Protein AF-A0AAN7DWI4-F1 (afdb_monomer_lite)

Sequence (115 aa):
MINKKLCTCSGKEALDYFKDDPTLFDVYPTRYQEQMSHWPEQVVNIITKWLTGHNPSLVVADFGCGDARLAKNVKNKVFSLDLVTNDPSVIVCDMSKMPPFTRRDKLSQGSTQSP

Foldseek 3Di:
DLVVDVVPDDPVVNLVVCVVPVVCLVVVVVVVVVVQVPDPDHPLVVVLVVQQVDDLADEEEAEQCEQVVNVVRGSHNYAAEYCDYPHPSHDNDDPVPDDPPDPDDDPPDDDDDDD

Radius of gyration: 15.46 Å; chains: 1; bounding box: 38×35×35 Å

InterPro domains:
  IPR007823 Ribosomal RNA processing protein 8 [PF05148] (1-99)
  IPR007823 Ribosomal RNA processing protein 8 [PTHR12787] (1-99)
  IPR029063 S-adenosyl-L-methionine-dependent methyltransferase superfamily [G3DSA:3.40.50.150] (43-105)
  IPR029063 S-adenosyl-L-methionine-dependent methyltransferase superfamily [SSF53335] (24-101)
  IPR042036 Ribosomal RNA-processing protein 8, N-terminal domain [G3DSA:1.10.10.2150] (1-40)

pLDDT: mean 81.58, std 17.2, range [27.72, 97.5]

Structure (mmCIF, N/CA/C/O backbone):
data_AF-A0AAN7DWI4-F1
#
_entry.id   AF-A0AAN7DWI4-F1
#
loop_
_atom_site.group_PDB
_atom_site.id
_atom_site.type_symbol
_atom_site.label_atom_id
_atom_site.label_alt_id
_atom_site.label_comp_id
_atom_site.label_asym_id
_atom_site.label_entity_id
_atom_site.label_seq_id
_atom_site.pdbx_PDB_ins_code
_atom_site.Cartn_x
_atom_site.Cartn_y
_atom_site.Cartn_z
_atom_site.occupancy
_atom_site.B_iso_or_equiv
_atom_site.auth_seq_id
_atom_site.auth_comp_id
_atom_site.auth_asym_id
_atom_site.auth_atom_id
_atom_site.pdbx_PDB_model_num
ATOM 1 N N . MET A 1 1 ? 15.571 4.815 -15.197 1.00 65.06 1 MET A N 1
ATOM 2 C CA . MET A 1 1 ? 14.576 4.907 -16.294 1.00 65.06 1 MET A CA 1
ATOM 3 C C . MET A 1 1 ? 13.210 4.314 -15.939 1.00 65.06 1 MET A C 1
ATOM 5 O O . MET A 1 1 ? 12.241 4.796 -16.507 1.00 65.06 1 MET A O 1
ATOM 9 N N . ILE A 1 2 ? 13.102 3.366 -14.992 1.00 77.88 2 ILE A N 1
ATOM 10 C CA . ILE A 1 2 ? 11.825 2.720 -14.625 1.00 77.88 2 ILE A CA 1
ATOM 11 C C . ILE A 1 2 ? 10.730 3.694 -14.143 1.00 77.88 2 ILE A C 1
ATOM 13 O O . ILE A 1 2 ? 9.672 3.720 -14.760 1.00 77.88 2 ILE A O 1
ATOM 17 N N . ASN A 1 3 ? 10.997 4.590 -13.177 1.00 76.06 3 ASN A N 1
ATOM 18 C CA . ASN A 1 3 ? 9.981 5.555 -12.710 1.00 76.06 3 ASN A CA 1
ATOM 19 C C . ASN A 1 3 ? 9.435 6.433 -13.836 1.00 76.06 3 ASN A C 1
ATOM 21 O O . ASN A 1 3 ? 8.234 6.629 -13.93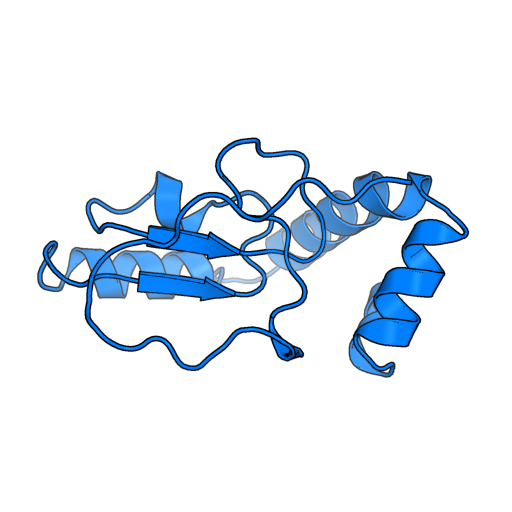6 1.00 76.06 3 ASN A O 1
ATOM 25 N N . LYS A 1 4 ? 10.309 6.944 -14.717 1.00 80.06 4 LYS A N 1
ATOM 26 C CA . LYS A 1 4 ? 9.877 7.794 -15.834 1.00 80.06 4 LYS A CA 1
ATOM 27 C C . LYS A 1 4 ? 8.903 7.050 -16.750 1.00 80.06 4 LYS A C 1
ATOM 29 O O . LYS A 1 4 ? 7.913 7.640 -17.167 1.00 80.06 4 LYS A O 1
ATOM 34 N N . LYS A 1 5 ? 9.175 5.775 -17.047 1.00 81.25 5 LYS A N 1
ATOM 35 C CA . LYS A 1 5 ? 8.284 4.938 -17.859 1.00 81.25 5 LYS A CA 1
ATOM 36 C C . LYS A 1 5 ? 6.942 4.732 -17.149 1.00 81.25 5 LYS A C 1
ATOM 38 O O . LYS A 1 5 ? 5.913 5.035 -17.734 1.00 81.25 5 LYS A O 1
ATOM 43 N N . LEU A 1 6 ? 6.965 4.347 -15.872 1.00 81.81 6 LEU A N 1
ATOM 44 C CA . LEU A 1 6 ? 5.754 4.096 -15.079 1.00 81.81 6 LEU A CA 1
ATOM 45 C C . LEU A 1 6 ? 4.878 5.343 -14.875 1.00 81.81 6 LEU A C 1
ATOM 47 O O . LEU A 1 6 ? 3.663 5.225 -14.807 1.00 81.81 6 LEU A O 1
ATOM 51 N N . CYS A 1 7 ? 5.464 6.543 -14.834 1.00 79.19 7 CYS A N 1
ATOM 52 C CA . CYS A 1 7 ? 4.703 7.795 -14.751 1.00 79.19 7 CYS A CA 1
ATOM 53 C C . CYS A 1 7 ? 4.115 8.263 -16.093 1.00 79.19 7 CYS A C 1
ATOM 55 O O . CYS A 1 7 ? 3.375 9.243 -16.110 1.00 79.19 7 CYS A O 1
ATOM 57 N N . THR A 1 8 ? 4.483 7.640 -17.217 1.00 83.62 8 THR A N 1
ATOM 58 C CA . THR A 1 8 ? 4.095 8.098 -18.566 1.00 83.62 8 THR A CA 1
ATOM 59 C C . THR A 1 8 ? 3.327 7.058 -19.376 1.00 83.62 8 THR A C 1
ATOM 61 O O . THR A 1 8 ? 2.868 7.379 -20.469 1.00 83.62 8 THR A O 1
ATOM 64 N N . CYS A 1 9 ? 3.155 5.842 -18.854 1.00 82.06 9 CYS A N 1
ATOM 65 C CA . CYS A 1 9 ? 2.379 4.785 -19.490 1.00 82.06 9 CYS A CA 1
ATOM 66 C C . CYS A 1 9 ? 1.070 4.501 -18.740 1.00 82.06 9 CYS A C 1
ATOM 68 O O . CYS A 1 9 ? 0.876 4.901 -17.592 1.00 82.06 9 CYS A O 1
ATOM 70 N N . SER A 1 10 ? 0.161 3.788 -19.396 1.00 84.44 10 SER A N 1
ATOM 71 C CA . SER A 1 10 ? -1.056 3.260 -18.783 1.00 84.44 10 SER A CA 1
ATOM 72 C C . SER A 1 10 ? -0.754 2.129 -17.791 1.00 84.44 10 SER A C 1
ATOM 74 O O . SER A 1 10 ? 0.293 1.480 -17.852 1.00 84.44 10 SER A O 1
ATOM 76 N N . GLY A 1 11 ? -1.710 1.832 -16.904 1.00 79.56 11 GLY A N 1
ATOM 77 C CA . GLY A 1 11 ? -1.599 0.700 -15.976 1.00 79.56 11 GLY A CA 1
ATOM 78 C C . GLY A 1 11 ? -1.463 -0.652 -16.688 1.00 79.56 11 GLY A C 1
ATOM 79 O O . GLY A 1 11 ? -0.742 -1.525 -16.212 1.00 79.56 11 GLY A O 1
ATOM 80 N N . LYS A 1 12 ? -2.083 -0.808 -17.868 1.00 82.69 12 LYS A N 1
ATOM 81 C CA . LYS A 1 12 ? -1.922 -2.005 -18.706 1.00 82.69 12 LYS A CA 1
ATOM 82 C C . LYS A 1 12 ? -0.487 -2.138 -19.216 1.00 82.69 12 LYS A C 1
ATOM 84 O O . LYS A 1 12 ? 0.104 -3.199 -19.074 1.00 82.69 12 LYS A O 1
ATOM 89 N N . GLU A 1 13 ? 0.078 -1.067 -19.767 1.00 85.88 13 GLU A N 1
ATOM 90 C CA . GLU A 1 13 ? 1.461 -1.073 -20.259 1.00 85.88 13 GLU A CA 1
ATOM 91 C C . GLU A 1 13 ? 2.471 -1.281 -19.127 1.00 85.88 13 GLU A C 1
ATOM 93 O O . GLU A 1 13 ? 3.482 -1.946 -19.329 1.00 85.88 13 GLU A O 1
ATOM 98 N N . ALA A 1 14 ? 2.195 -0.749 -17.932 1.00 83.50 14 ALA A N 1
ATOM 99 C CA . ALA A 1 14 ? 2.997 -1.022 -16.745 1.00 83.50 14 ALA A CA 1
ATOM 100 C C . ALA A 1 14 ? 2.942 -2.510 -16.372 1.00 83.50 14 ALA A C 1
ATOM 102 O O . ALA A 1 14 ? 3.985 -3.121 -16.157 1.00 83.50 14 ALA A O 1
ATOM 103 N N . LEU A 1 15 ? 1.744 -3.104 -16.349 1.00 82.25 15 LEU A N 1
ATOM 104 C CA . LEU A 1 15 ? 1.561 -4.525 -16.059 1.00 82.25 15 LEU A CA 1
ATOM 105 C C . LEU A 1 15 ? 2.298 -5.413 -17.066 1.00 82.25 15 LEU A C 1
ATOM 107 O O . LEU A 1 15 ? 3.012 -6.325 -16.660 1.00 82.25 15 LEU A O 1
ATOM 111 N N . ASP A 1 16 ? 2.133 -5.143 -18.360 1.00 87.56 16 ASP A N 1
ATOM 112 C CA . ASP A 1 16 ? 2.795 -5.901 -19.423 1.00 87.56 16 ASP A CA 1
ATOM 113 C C . ASP A 1 16 ? 4.324 -5.742 -19.319 1.00 87.56 16 ASP A C 1
ATOM 115 O O . ASP A 1 16 ? 5.053 -6.728 -19.371 1.00 87.56 16 ASP A O 1
ATOM 119 N N . TYR A 1 17 ? 4.814 -4.532 -19.021 1.00 85.56 17 TYR A N 1
ATOM 120 C CA . TYR A 1 17 ? 6.243 -4.281 -18.819 1.00 85.56 17 TYR A CA 1
ATOM 121 C C . TYR A 1 17 ? 6.846 -5.088 -17.665 1.00 85.56 17 TYR A C 1
ATOM 123 O O . TYR A 1 17 ? 7.973 -5.566 -17.783 1.00 85.56 17 TYR A O 1
ATOM 131 N N . PHE A 1 18 ? 6.120 -5.253 -16.559 1.00 83.62 18 PHE A N 1
ATOM 132 C CA . PHE A 1 18 ? 6.614 -6.086 -15.471 1.00 83.62 18 PHE A CA 1
ATOM 133 C C . PHE A 1 18 ? 6.469 -7.595 -15.736 1.00 83.62 18 PHE A C 1
ATOM 135 O O . PHE A 1 18 ? 7.242 -8.384 -15.202 1.00 83.62 18 PHE A O 1
ATOM 142 N N . LYS A 1 19 ? 5.497 -8.020 -16.555 1.00 83.88 19 LYS A N 1
ATOM 143 C CA . LYS A 1 19 ? 5.390 -9.424 -16.989 1.00 83.88 19 LYS A CA 1
ATOM 144 C C . LYS A 1 19 ? 6.551 -9.831 -17.892 1.00 83.88 19 LYS A C 1
ATOM 146 O O . LYS A 1 19 ? 7.029 -10.956 -17.773 1.00 83.88 19 LYS A O 1
ATOM 151 N N . ASP A 1 20 ? 6.990 -8.924 -18.762 1.00 88.56 20 ASP A N 1
ATOM 152 C CA . ASP A 1 20 ? 8.108 -9.155 -19.682 1.00 88.56 20 ASP A CA 1
ATOM 153 C C . ASP A 1 20 ? 9.446 -9.316 -18.944 1.00 88.56 20 ASP A C 1
ATOM 155 O O . ASP A 1 20 ? 10.300 -10.092 -19.372 1.00 88.56 20 ASP A O 1
ATOM 159 N N . ASP A 1 21 ? 9.629 -8.609 -17.825 1.00 85.12 21 ASP A N 1
ATOM 160 C CA . ASP A 1 21 ? 10.799 -8.747 -16.956 1.00 85.12 21 ASP A CA 1
ATOM 161 C C . ASP A 1 21 ? 10.382 -8.786 -15.475 1.00 85.12 21 ASP A C 1
ATOM 163 O O . ASP A 1 21 ? 10.346 -7.749 -14.800 1.00 85.12 21 ASP A O 1
ATOM 167 N N . PRO A 1 22 ? 10.104 -9.991 -14.938 1.00 82.81 22 PRO A N 1
ATOM 168 C CA . PRO A 1 22 ? 9.687 -10.161 -13.552 1.00 82.81 22 PRO A CA 1
ATOM 169 C C . PRO A 1 22 ? 10.718 -9.672 -12.530 1.00 82.81 22 PRO A C 1
ATOM 171 O O . PRO A 1 22 ? 10.355 -9.358 -11.400 1.00 82.81 22 PRO A O 1
ATOM 174 N N . THR A 1 23 ? 12.000 -9.556 -12.898 1.00 84.81 23 THR A N 1
ATOM 175 C CA . THR A 1 23 ? 13.026 -9.046 -11.972 1.00 84.81 23 THR A CA 1
ATOM 176 C C . THR A 1 23 ? 12.778 -7.582 -11.601 1.00 84.81 23 THR A C 1
ATOM 178 O O . THR A 1 23 ? 13.166 -7.123 -10.524 1.00 84.81 23 THR A O 1
ATOM 181 N N . LEU A 1 24 ? 12.063 -6.840 -12.455 1.00 82.69 24 LEU A N 1
ATOM 182 C CA . LEU A 1 24 ? 11.684 -5.457 -12.191 1.00 82.69 24 LEU A CA 1
ATOM 183 C C . LEU A 1 24 ? 10.716 -5.323 -11.013 1.00 82.69 24 LEU A C 1
ATOM 185 O O . LEU A 1 24 ? 10.678 -4.247 -10.412 1.00 82.69 24 LEU A O 1
ATOM 189 N N . PHE A 1 25 ? 9.988 -6.384 -10.649 1.00 76.25 25 PHE A N 1
ATOM 190 C CA . PHE A 1 25 ? 9.118 -6.386 -9.473 1.00 76.25 25 PHE A CA 1
ATOM 191 C C . PHE A 1 25 ? 9.889 -6.244 -8.163 1.00 76.25 25 PHE A C 1
ATOM 193 O O . PHE A 1 25 ? 9.412 -5.562 -7.263 1.00 76.25 25 PHE A O 1
ATOM 200 N N . ASP A 1 26 ? 11.088 -6.814 -8.069 1.00 76.38 26 ASP A N 1
ATOM 201 C CA . ASP A 1 26 ? 11.919 -6.711 -6.864 1.00 76.38 26 ASP A CA 1
ATOM 202 C C . ASP A 1 26 ? 12.797 -5.450 -6.891 1.00 76.38 26 ASP A C 1
ATOM 204 O O . ASP A 1 26 ? 13.054 -4.797 -5.871 1.00 76.38 26 ASP A O 1
ATOM 208 N N . VAL A 1 27 ? 13.240 -5.059 -8.089 1.00 81.81 27 VAL A N 1
ATOM 209 C CA . VAL A 1 27 ? 14.134 -3.911 -8.274 1.00 81.81 27 VAL A CA 1
ATOM 210 C C . VAL A 1 27 ? 13.393 -2.582 -8.111 1.00 81.81 27 VAL A C 1
ATOM 212 O O . VAL A 1 27 ? 13.956 -1.631 -7.560 1.00 81.81 27 VAL A O 1
ATOM 215 N N . TYR A 1 28 ? 12.149 -2.479 -8.587 1.00 81.94 28 TYR A N 1
ATOM 216 C CA . TYR A 1 28 ? 11.402 -1.221 -8.559 1.00 81.94 28 TYR A CA 1
ATOM 217 C C . TYR A 1 28 ? 11.107 -0.713 -7.136 1.00 81.94 28 TYR A C 1
ATOM 219 O O . TYR A 1 28 ? 11.485 0.428 -6.856 1.00 81.94 28 TYR A O 1
ATOM 227 N N . PRO A 1 29 ? 10.523 -1.509 -6.214 1.00 79.44 29 PRO A N 1
ATOM 228 C CA . PRO A 1 29 ? 10.235 -1.060 -4.854 1.00 79.44 29 PRO A CA 1
ATOM 229 C C . PRO A 1 29 ? 11.498 -0.623 -4.116 1.00 79.44 29 PRO A C 1
ATOM 231 O O . PRO A 1 29 ? 11.498 0.423 -3.473 1.00 79.44 29 PRO A O 1
ATOM 234 N N . THR A 1 30 ? 12.595 -1.370 -4.273 1.00 81.38 30 THR A N 1
ATOM 235 C CA . THR A 1 30 ? 13.891 -1.049 -3.660 1.00 81.38 30 THR A CA 1
ATOM 236 C C . THR A 1 30 ? 14.377 0.331 -4.102 1.00 81.38 30 THR A C 1
ATOM 238 O O . THR A 1 30 ? 14.621 1.207 -3.273 1.00 81.38 30 THR A O 1
ATOM 241 N N . ARG A 1 31 ? 14.413 0.580 -5.417 1.00 80.25 31 ARG A N 1
ATOM 242 C CA . ARG A 1 31 ? 14.837 1.880 -5.966 1.00 80.25 31 ARG A CA 1
ATOM 243 C C . ARG A 1 31 ? 13.886 3.013 -5.598 1.00 80.25 31 ARG A C 1
ATOM 245 O O . ARG A 1 31 ? 14.327 4.139 -5.385 1.00 80.25 31 ARG A O 1
ATOM 252 N N . TYR A 1 32 ? 12.587 2.735 -5.533 1.00 83.38 32 TYR A N 1
ATOM 253 C CA . TYR A 1 32 ? 11.597 3.714 -5.105 1.00 83.38 32 TYR A CA 1
ATOM 254 C C . TYR A 1 32 ? 11.819 4.127 -3.643 1.00 83.38 32 TYR A C 1
ATOM 256 O O . TYR A 1 32 ? 11.853 5.321 -3.345 1.00 83.38 32 TYR A O 1
ATOM 264 N N . GLN A 1 33 ? 12.049 3.166 -2.743 1.00 81.06 33 GLN A N 1
ATOM 265 C CA . GLN A 1 33 ? 12.346 3.443 -1.333 1.00 81.06 33 GLN A CA 1
ATOM 266 C C . GLN A 1 33 ? 13.659 4.216 -1.164 1.00 81.06 33 GLN A C 1
ATOM 268 O O . GLN A 1 33 ? 13.704 5.182 -0.402 1.00 81.06 33 GLN A O 1
ATOM 273 N N . GLU A 1 34 ? 14.705 3.861 -1.915 1.00 85.75 34 GLU A N 1
ATOM 274 C CA . GLU A 1 34 ? 15.969 4.611 -1.942 1.00 85.75 34 GLU A CA 1
ATOM 275 C C . GLU A 1 34 ? 15.778 6.064 -2.396 1.00 85.75 34 GLU A C 1
ATOM 277 O O . GLU A 1 34 ? 16.388 6.980 -1.852 1.00 85.75 34 GLU A O 1
ATOM 282 N N . GLN A 1 35 ? 14.915 6.320 -3.379 1.00 84.00 35 GLN A N 1
ATOM 283 C CA . GLN A 1 35 ? 14.626 7.689 -3.811 1.00 84.00 35 GLN A CA 1
ATOM 284 C C . GLN A 1 35 ? 13.805 8.460 -2.775 1.00 84.00 35 GLN A C 1
ATOM 286 O O . GLN A 1 35 ? 14.080 9.632 -2.515 1.00 84.00 35 GLN A O 1
ATOM 291 N N . MET A 1 36 ? 12.819 7.803 -2.165 1.00 84.50 36 MET A N 1
ATOM 292 C CA . MET A 1 36 ? 11.980 8.397 -1.124 1.00 84.50 36 MET A CA 1
ATOM 293 C C . MET A 1 36 ? 12.750 8.689 0.169 1.00 84.50 36 MET A C 1
ATOM 295 O O . MET A 1 36 ? 12.361 9.593 0.903 1.00 84.50 36 MET A O 1
ATOM 299 N N . SER A 1 37 ? 13.838 7.970 0.467 1.00 86.06 37 SER A N 1
ATOM 300 C CA . SER A 1 37 ? 14.634 8.191 1.687 1.00 86.06 37 SER A CA 1
ATOM 301 C C . SER A 1 37 ? 15.309 9.566 1.737 1.00 86.06 37 SER A C 1
ATOM 303 O O . SER A 1 37 ? 15.621 10.056 2.817 1.00 86.06 37 SER A O 1
ATOM 305 N N . HIS A 1 38 ? 15.484 10.210 0.581 1.00 88.94 38 HIS A N 1
ATOM 306 C CA . HIS A 1 38 ? 16.057 11.550 0.469 1.00 88.94 38 HIS A CA 1
ATOM 307 C C . HIS A 1 38 ? 15.027 12.664 0.690 1.00 88.94 38 HIS A C 1
ATOM 309 O O . HIS A 1 38 ? 15.387 13.842 0.712 1.00 88.94 38 HIS A O 1
ATOM 315 N N . TRP A 1 39 ? 13.741 12.326 0.803 1.00 90.38 39 TRP A N 1
ATOM 316 C CA . TRP A 1 39 ? 12.706 13.319 1.054 1.00 90.38 39 TRP A CA 1
ATOM 317 C C . TRP A 1 39 ? 12.740 13.740 2.525 1.00 90.38 39 TRP A C 1
ATOM 319 O O . TRP A 1 39 ? 12.924 12.892 3.397 1.00 90.38 39 TRP A O 1
ATOM 329 N N . PRO A 1 40 ? 12.516 15.031 2.827 1.00 93.06 40 PRO A N 1
ATOM 330 C CA . PRO A 1 40 ? 12.527 15.520 4.205 1.00 93.06 40 PRO A CA 1
ATOM 331 C C . PRO A 1 40 ? 11.413 14.900 5.059 1.00 93.06 40 PRO A C 1
ATOM 333 O O . PRO A 1 40 ? 11.550 14.807 6.273 1.00 93.06 40 PRO A O 1
ATOM 336 N N . GLU A 1 41 ? 10.315 14.480 4.428 1.00 92.12 41 GLU A N 1
ATOM 337 C CA . GLU A 1 41 ? 9.209 13.773 5.062 1.00 92.12 41 GLU A CA 1
ATOM 338 C C . GLU A 1 41 ? 8.571 12.821 4.046 1.00 92.12 41 GLU A C 1
ATOM 340 O O . GLU A 1 41 ? 8.397 13.171 2.873 1.00 92.12 41 GLU A O 1
ATOM 345 N N . GLN A 1 42 ? 8.194 11.622 4.490 1.00 90.44 42 GLN A N 1
ATOM 346 C CA . GLN A 1 42 ? 7.516 10.660 3.627 1.00 90.44 42 GLN A CA 1
ATOM 347 C C . GLN A 1 42 ? 6.002 10.840 3.722 1.00 90.44 42 GLN A C 1
ATOM 349 O O . GLN A 1 42 ? 5.430 10.877 4.809 1.00 90.44 42 GLN A O 1
ATOM 354 N N . VAL A 1 43 ? 5.319 10.879 2.575 1.00 91.69 43 VAL A N 1
ATOM 355 C CA . VAL A 1 43 ? 3.865 11.133 2.501 1.00 91.69 43 VAL A CA 1
ATOM 356 C C . VAL A 1 43 ? 3.060 10.172 3.383 1.00 91.69 43 VAL A C 1
ATOM 358 O O . VAL A 1 43 ? 2.122 10.586 4.062 1.00 91.69 43 VAL A O 1
ATOM 361 N N . VAL A 1 44 ? 3.464 8.900 3.445 1.00 93.12 44 VAL A N 1
ATOM 362 C CA . VAL A 1 44 ? 2.804 7.896 4.292 1.00 93.12 44 VAL A CA 1
ATOM 363 C C . VAL A 1 44 ? 2.795 8.283 5.776 1.00 93.12 44 VAL A C 1
ATOM 365 O O . VAL A 1 44 ? 1.835 7.973 6.475 1.00 93.12 44 VAL A O 1
ATOM 368 N N . ASN A 1 45 ? 3.833 8.966 6.270 1.00 94.25 45 ASN A N 1
ATOM 369 C CA . ASN A 1 45 ? 3.949 9.339 7.678 1.00 94.25 45 ASN A CA 1
ATOM 370 C C . ASN A 1 45 ? 2.977 10.472 7.991 1.00 94.25 45 ASN A C 1
ATOM 372 O O . ASN A 1 45 ? 2.332 10.468 9.037 1.00 94.25 45 ASN A O 1
ATOM 376 N N . ILE A 1 46 ? 2.817 11.407 7.050 1.00 96.19 46 ILE A N 1
ATOM 377 C CA . I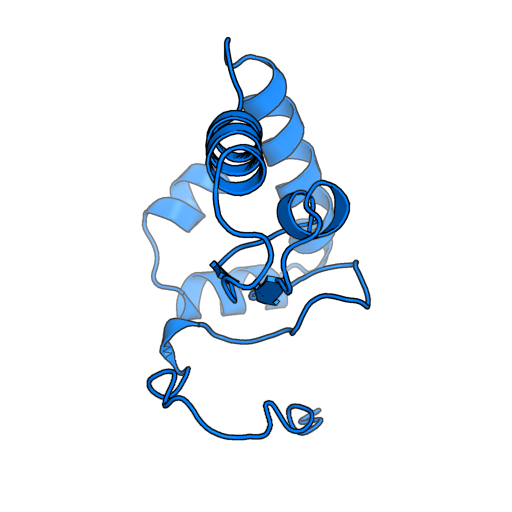LE A 1 46 ? 1.834 12.490 7.133 1.00 96.19 46 ILE A CA 1
ATOM 378 C C . ILE A 1 46 ? 0.422 11.896 7.205 1.00 96.19 46 ILE A C 1
ATOM 380 O O . ILE A 1 46 ? -0.354 12.258 8.089 1.00 96.19 46 ILE A O 1
ATOM 384 N N . ILE A 1 47 ? 0.106 10.935 6.329 1.00 96.94 47 ILE A N 1
ATOM 385 C CA . ILE A 1 47 ? -1.198 10.251 6.310 1.00 96.94 47 ILE A CA 1
ATOM 386 C C . ILE A 1 47 ? -1.405 9.422 7.586 1.00 96.94 47 ILE A C 1
ATOM 388 O O . ILE A 1 47 ? -2.475 9.479 8.187 1.00 96.94 47 ILE A O 1
ATOM 392 N N . THR A 1 48 ? -0.379 8.703 8.047 1.00 96.88 48 THR A N 1
ATOM 393 C CA . THR A 1 48 ? -0.405 7.937 9.305 1.00 96.88 48 THR A CA 1
ATOM 394 C C . THR A 1 48 ? -0.704 8.857 10.487 1.00 96.88 48 THR A C 1
ATOM 396 O O . THR A 1 48 ? -1.602 8.587 11.287 1.00 96.88 48 THR A O 1
ATOM 399 N N . LYS A 1 49 ? -0.008 9.995 10.582 1.00 97.19 49 LYS A N 1
ATOM 400 C CA . LYS A 1 49 ? -0.245 11.005 11.619 1.00 97.19 49 LYS A CA 1
ATOM 401 C C . LYS A 1 49 ? -1.662 11.569 11.543 1.00 97.19 49 LYS A C 1
ATOM 403 O O . LYS A 1 49 ? -2.302 11.759 12.573 1.00 97.19 49 LYS A O 1
ATOM 408 N N . TRP A 1 50 ? -2.170 11.806 10.336 1.00 97.50 50 TRP A N 1
ATOM 409 C CA . TRP A 1 50 ? -3.548 12.240 10.155 1.00 97.50 50 TRP A CA 1
ATOM 410 C C . TRP A 1 50 ? -4.527 11.181 10.676 1.00 97.50 50 TRP A C 1
ATOM 412 O O . TRP A 1 50 ? -5.319 11.484 11.560 1.00 97.50 50 TRP A O 1
ATOM 422 N N . LEU A 1 51 ? -4.421 9.924 10.237 1.00 97.50 51 LEU A N 1
ATOM 423 C CA . LEU A 1 51 ? -5.324 8.845 10.659 1.00 97.50 51 LEU A CA 1
ATOM 424 C C . LEU A 1 51 ? -5.287 8.584 12.168 1.00 97.50 51 LEU A C 1
ATOM 426 O O . LEU A 1 51 ? -6.337 8.421 12.785 1.00 97.50 51 LEU A O 1
ATOM 430 N N . THR A 1 52 ? -4.099 8.596 12.773 1.00 95.75 52 THR A N 1
ATOM 431 C CA . THR A 1 52 ? -3.933 8.397 14.225 1.00 95.75 52 THR A CA 1
ATOM 432 C C . THR A 1 52 ? -4.561 9.514 15.060 1.00 95.75 52 THR A C 1
ATOM 434 O O . THR A 1 52 ? -4.986 9.258 16.184 1.00 95.75 52 THR A O 1
ATOM 437 N N . GLY A 1 53 ? -4.670 10.728 14.513 1.00 95.75 53 GLY A N 1
ATOM 438 C CA . GLY A 1 53 ? -5.397 11.842 15.124 1.00 95.75 53 GLY A CA 1
ATOM 439 C C . GLY A 1 53 ? -6.915 11.816 14.902 1.00 95.75 53 GLY A C 1
ATOM 440 O O . GLY A 1 53 ? -7.606 12.706 15.390 1.00 95.75 53 GLY A O 1
ATOM 441 N N . HIS A 1 54 ? -7.439 10.834 14.163 1.00 95.62 54 HIS A N 1
ATOM 442 C CA . HIS A 1 54 ? -8.852 10.728 13.795 1.00 95.62 54 HIS A CA 1
ATOM 443 C C . HIS A 1 54 ? -9.483 9.428 14.313 1.00 95.62 54 HIS A C 1
ATOM 445 O O . HIS A 1 54 ? -8.868 8.624 15.012 1.00 95.62 54 HIS A O 1
ATOM 451 N N . ASN A 1 55 ? -10.771 9.236 14.011 1.00 94.56 55 ASN A N 1
ATOM 452 C CA . ASN A 1 55 ? -11.533 8.098 14.508 1.00 94.56 55 ASN A CA 1
ATOM 453 C C . ASN A 1 55 ? -10.948 6.764 13.979 1.00 94.56 55 ASN A C 1
ATOM 455 O O . ASN A 1 55 ? -10.920 6.556 12.761 1.00 94.56 55 ASN A O 1
ATOM 459 N N . PRO A 1 56 ? -10.559 5.820 14.860 1.00 93.81 56 PRO A N 1
ATOM 460 C CA . PRO A 1 56 ? -10.006 4.524 14.450 1.00 93.81 56 PRO A CA 1
ATOM 461 C C . PRO A 1 56 ? -11.020 3.629 13.715 1.00 93.81 56 PRO A C 1
ATOM 463 O O . PRO A 1 56 ? -10.637 2.651 13.081 1.00 93.81 56 PRO A O 1
ATOM 466 N N . SER A 1 57 ? -12.311 3.963 13.765 1.00 94.62 57 SER A N 1
ATOM 467 C CA . SER A 1 57 ? -13.385 3.246 13.064 1.00 94.62 57 SER A CA 1
ATOM 468 C C . SER A 1 57 ? -13.467 3.587 11.573 1.00 94.62 57 SER A C 1
ATOM 470 O O . SER A 1 57 ? -14.245 2.965 10.850 1.00 94.62 57 SER A O 1
ATOM 472 N N . LEU A 1 58 ? -12.710 4.587 11.098 1.00 94.94 58 LEU A N 1
ATOM 473 C CA . LEU A 1 58 ? -12.613 4.865 9.667 1.00 94.94 58 LEU A CA 1
ATOM 474 C C . LEU A 1 58 ? -12.007 3.654 8.955 1.00 94.94 58 LEU A C 1
ATOM 476 O O . LEU A 1 58 ? -10.973 3.128 9.369 1.00 94.94 58 LEU A O 1
ATOM 480 N N . VAL A 1 59 ? -12.665 3.242 7.875 1.00 94.94 59 VAL A N 1
ATOM 481 C CA . VAL A 1 59 ? -12.193 2.189 6.979 1.00 94.94 59 VAL A CA 1
ATOM 482 C C . VAL A 1 59 ? -11.458 2.856 5.826 1.00 94.94 59 VAL A C 1
ATOM 484 O O . VAL A 1 59 ? -12.009 3.750 5.184 1.00 94.94 59 VAL A O 1
ATOM 487 N N . VAL A 1 60 ? -10.222 2.432 5.583 1.00 95.38 60 VAL A N 1
ATOM 488 C CA . VAL A 1 60 ? -9.311 3.043 4.610 1.00 95.38 60 VAL A CA 1
ATOM 489 C C . VAL A 1 60 ? -9.057 2.060 3.473 1.00 95.38 60 VAL A C 1
ATOM 491 O O . VAL A 1 60 ? -8.873 0.870 3.720 1.00 95.38 60 VAL A O 1
ATOM 494 N N . ALA A 1 61 ? -9.035 2.552 2.239 1.00 94.44 61 ALA A N 1
ATOM 4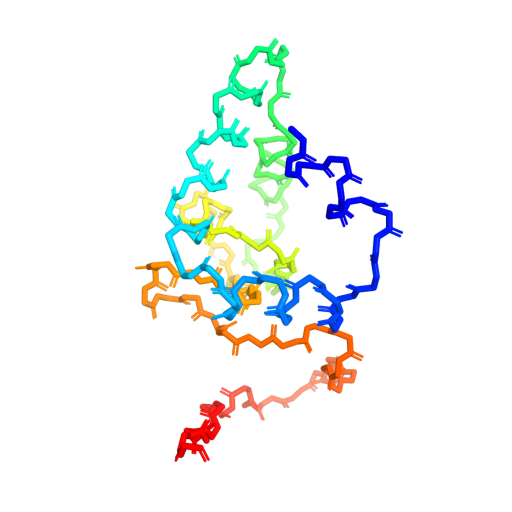95 C CA . ALA A 1 61 ? -8.494 1.835 1.090 1.00 94.44 61 ALA A CA 1
ATOM 496 C C . ALA A 1 61 ? -7.201 2.539 0.660 1.00 94.44 61 ALA A C 1
ATOM 498 O O . ALA A 1 61 ? -7.212 3.749 0.434 1.00 94.44 61 ALA A O 1
ATOM 499 N N . ASP A 1 62 ? -6.104 1.792 0.605 1.00 95.12 62 ASP A N 1
ATOM 500 C CA . ASP A 1 62 ? -4.762 2.269 0.272 1.00 95.12 62 ASP A CA 1
ATOM 501 C C . ASP A 1 62 ? -4.370 1.703 -1.097 1.00 95.12 62 ASP A C 1
ATOM 503 O O . ASP A 1 62 ? -4.092 0.511 -1.223 1.00 95.12 62 ASP A O 1
ATOM 507 N N . PHE A 1 63 ? -4.455 2.540 -2.133 1.00 92.94 63 PHE A N 1
ATOM 508 C CA . PHE A 1 63 ? -4.253 2.154 -3.529 1.00 92.94 63 PHE A CA 1
ATOM 509 C C . PHE A 1 63 ? -2.813 2.434 -3.965 1.00 92.94 63 PHE A C 1
ATOM 511 O O . PHE A 1 63 ? -2.366 3.579 -3.914 1.00 92.94 63 PHE A O 1
ATOM 518 N N . GLY A 1 64 ? -2.112 1.404 -4.439 1.00 90.00 64 GLY A N 1
ATOM 519 C CA . GLY A 1 64 ? -0.664 1.469 -4.652 1.00 90.00 64 GLY A CA 1
ATOM 520 C C . GLY A 1 64 ? 0.092 1.393 -3.324 1.00 90.00 64 GLY A C 1
ATOM 521 O O . GLY A 1 64 ? 1.010 2.175 -3.081 1.00 90.00 64 GLY A O 1
ATOM 522 N N . CYS A 1 65 ? -0.356 0.507 -2.429 1.00 92.62 65 CYS A N 1
ATOM 523 C CA . CYS A 1 65 ? 0.114 0.436 -1.046 1.00 92.62 65 CYS A CA 1
ATOM 524 C C . CYS A 1 65 ? 1.545 -0.102 -0.879 1.00 92.62 65 CYS A C 1
ATOM 526 O O . CYS A 1 65 ? 2.081 -0.059 0.231 1.00 92.62 65 CYS A O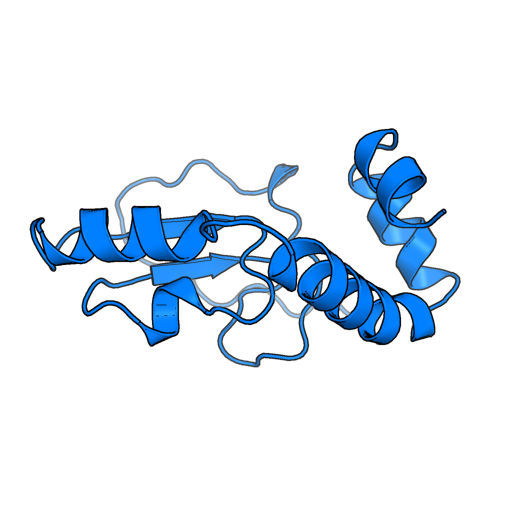 1
ATOM 528 N N . GLY A 1 66 ? 2.142 -0.679 -1.927 1.00 89.06 66 GLY A N 1
ATOM 529 C CA . GLY A 1 66 ? 3.466 -1.292 -1.906 1.00 89.06 66 GLY A CA 1
ATOM 530 C C . GLY A 1 66 ? 3.611 -2.365 -0.825 1.00 89.06 66 GLY A C 1
ATOM 531 O O . GLY A 1 66 ? 2.988 -3.425 -0.879 1.00 89.06 66 GLY A O 1
ATOM 532 N N . ASP A 1 67 ? 4.436 -2.069 0.180 1.00 88.62 67 ASP A N 1
ATOM 533 C CA . ASP A 1 67 ? 4.753 -2.921 1.331 1.00 88.62 67 ASP A CA 1
ATOM 534 C C . ASP A 1 67 ? 3.734 -2.811 2.482 1.00 88.62 67 ASP A C 1
ATOM 536 O O . ASP A 1 67 ? 4.034 -3.185 3.620 1.00 88.62 67 ASP A O 1
ATOM 540 N N . ALA A 1 68 ? 2.542 -2.266 2.216 1.00 93.69 68 ALA A N 1
ATOM 541 C CA . ALA A 1 68 ? 1.454 -2.088 3.181 1.00 93.69 68 ALA A CA 1
ATOM 542 C C . ALA A 1 68 ? 1.855 -1.290 4.434 1.00 93.69 68 ALA A C 1
ATOM 544 O O . ALA A 1 68 ? 1.304 -1.477 5.526 1.00 93.69 68 ALA A O 1
ATOM 545 N N . ARG A 1 69 ? 2.821 -0.374 4.303 1.00 93.50 69 ARG A N 1
ATOM 546 C CA . ARG A 1 69 ? 3.350 0.390 5.438 1.00 93.50 69 ARG A CA 1
ATOM 547 C C . ARG A 1 69 ? 2.282 1.196 6.170 1.00 93.50 69 ARG A C 1
ATOM 549 O O . ARG A 1 69 ? 2.358 1.296 7.390 1.00 93.50 69 ARG A O 1
ATOM 556 N N . LEU A 1 70 ? 1.268 1.721 5.478 1.00 95.94 70 LEU A N 1
ATOM 557 C CA . LEU A 1 70 ? 0.172 2.438 6.135 1.00 95.94 70 LEU A CA 1
ATOM 558 C C . LEU A 1 70 ? -0.610 1.519 7.084 1.00 95.94 70 LEU A C 1
ATOM 560 O O . LEU A 1 70 ? -0.757 1.837 8.262 1.00 95.94 70 LEU A O 1
ATOM 564 N N . ALA A 1 71 ? -1.050 0.357 6.591 1.00 96.00 71 ALA A N 1
ATOM 565 C CA . ALA A 1 71 ? -1.812 -0.622 7.365 1.00 96.00 71 ALA A CA 1
ATOM 566 C C . ALA A 1 71 ? -1.059 -1.102 8.615 1.00 96.00 71 ALA A C 1
ATOM 568 O O . ALA A 1 71 ? -1.661 -1.286 9.669 1.00 96.00 71 ALA A O 1
ATOM 569 N N . LYS A 1 72 ? 0.268 -1.243 8.519 1.00 95.31 72 LYS A N 1
ATOM 570 C CA . LYS A 1 72 ? 1.135 -1.676 9.628 1.00 95.31 72 LYS A CA 1
ATOM 571 C C . LYS A 1 72 ? 1.286 -0.639 10.746 1.00 95.31 72 LYS A C 1
ATOM 573 O O . LYS A 1 72 ? 1.695 -1.000 11.844 1.00 95.31 72 LYS A O 1
ATOM 578 N N . ASN A 1 73 ? 0.979 0.634 10.483 1.00 96.38 73 ASN A N 1
ATOM 579 C CA . ASN A 1 73 ? 1.263 1.743 11.400 1.00 96.38 73 ASN A CA 1
ATOM 580 C C . ASN A 1 73 ? 0.008 2.446 11.950 1.00 96.38 73 ASN A C 1
ATOM 582 O O . ASN A 1 73 ? 0.131 3.413 12.703 1.00 96.38 73 ASN A O 1
ATOM 586 N N . VAL A 1 74 ? -1.200 1.973 11.625 1.00 96.75 74 VAL A N 1
ATOM 587 C CA . VAL A 1 74 ? -2.461 2.546 12.129 1.00 96.75 74 VAL A CA 1
ATOM 588 C C . VAL A 1 74 ? -3.363 1.481 12.749 1.00 96.75 74 VAL A C 1
ATOM 590 O O . VAL A 1 74 ? -3.281 0.303 12.426 1.00 96.75 74 VAL A O 1
ATOM 593 N N . LYS A 1 75 ? -4.265 1.904 13.643 1.00 96.44 75 LYS A N 1
ATOM 594 C CA . LYS A 1 75 ? -5.284 1.018 14.242 1.00 96.44 75 LYS A CA 1
ATOM 595 C C . LYS A 1 75 ? -6.514 0.826 13.350 1.00 96.44 75 LYS A C 1
ATOM 597 O O . LYS A 1 75 ? -7.347 -0.030 13.634 1.00 96.44 75 LYS A O 1
ATOM 602 N N . ASN A 1 76 ? -6.657 1.661 12.323 1.00 97.00 76 ASN A N 1
ATOM 603 C CA . ASN A 1 76 ? -7.761 1.612 11.376 1.00 97.00 76 ASN A CA 1
ATOM 604 C C . ASN A 1 76 ? -7.778 0.290 10.609 1.00 97.00 76 ASN A C 1
ATOM 606 O O . ASN A 1 76 ? -6.738 -0.310 10.344 1.00 97.00 76 ASN A O 1
ATOM 610 N N . LYS A 1 77 ? -8.967 -0.121 10.161 1.00 95.81 77 LYS A N 1
ATOM 611 C CA . LYS A 1 77 ? -9.070 -1.179 9.158 1.00 95.81 77 LYS A CA 1
ATOM 612 C C . LYS A 1 77 ? -8.633 -0.617 7.806 1.00 95.81 77 LYS A C 1
ATOM 614 O O . LYS A 1 77 ? -9.360 0.187 7.220 1.00 95.81 77 LYS A O 1
ATOM 619 N N . VAL A 1 78 ? -7.476 -1.057 7.321 1.00 96.25 78 VAL A N 1
ATOM 620 C CA . VAL A 1 78 ? -6.918 -0.656 6.025 1.00 96.25 78 VAL A CA 1
ATOM 621 C C . VAL A 1 78 ? -6.992 -1.830 5.050 1.00 96.25 78 VAL A C 1
ATOM 623 O O . VAL A 1 78 ? -6.536 -2.928 5.359 1.00 96.25 78 VAL A O 1
ATOM 626 N N . PHE A 1 79 ? -7.582 -1.603 3.880 1.00 94.75 79 PHE A N 1
ATOM 627 C CA . PHE A 1 79 ? -7.481 -2.491 2.728 1.00 94.75 79 PHE A CA 1
ATOM 628 C C . PHE A 1 79 ? -6.318 -2.015 1.867 1.00 94.75 79 PHE A C 1
ATOM 630 O O . PHE A 1 79 ? -6.413 -0.968 1.233 1.00 94.75 79 PHE A O 1
ATOM 637 N N . SER A 1 80 ? -5.226 -2.767 1.879 1.00 95.38 80 SER A N 1
ATOM 638 C CA . SER A 1 80 ? -4.033 -2.492 1.082 1.00 95.38 80 SER A CA 1
ATOM 639 C C . SER A 1 80 ? -4.174 -3.152 -0.286 1.00 95.38 80 SER A C 1
ATOM 641 O O . SER A 1 80 ? -4.390 -4.362 -0.356 1.00 95.38 80 SER A O 1
ATOM 643 N N . LEU A 1 81 ? -4.116 -2.358 -1.356 1.00 93.00 81 LEU A N 1
ATOM 644 C CA . LEU A 1 81 ? -4.301 -2.804 -2.735 1.00 93.00 81 LEU A CA 1
ATOM 645 C C . LEU A 1 81 ? -3.108 -2.376 -3.588 1.00 93.00 81 LEU A C 1
ATOM 647 O O . LEU A 1 81 ? -2.757 -1.196 -3.617 1.00 93.00 81 LEU A O 1
ATOM 651 N N . ASP A 1 82 ? -2.525 -3.307 -4.333 1.00 90.19 82 ASP A N 1
ATOM 652 C CA . ASP A 1 82 ? -1.443 -3.007 -5.272 1.00 90.19 82 ASP A CA 1
ATOM 653 C C . ASP A 1 82 ? -1.553 -3.873 -6.525 1.00 90.19 82 ASP A C 1
ATOM 655 O O . ASP A 1 82 ? -2.175 -4.936 -6.507 1.00 90.19 82 ASP A O 1
ATOM 659 N N . LEU A 1 83 ? -0.943 -3.419 -7.617 1.00 86.19 83 LEU A N 1
ATOM 660 C CA . LEU A 1 83 ? -0.871 -4.184 -8.851 1.00 86.19 83 LEU A CA 1
ATOM 661 C C . LEU A 1 83 ? 0.022 -5.413 -8.673 1.00 86.19 83 LEU A C 1
ATOM 663 O O . LEU A 1 83 ? -0.318 -6.459 -9.219 1.00 86.19 83 LEU A O 1
ATOM 667 N N . VAL A 1 84 ? 1.119 -5.289 -7.908 1.00 79.44 84 VAL A N 1
ATOM 668 C CA . VAL A 1 84 ? 2.028 -6.386 -7.529 1.00 79.44 84 VAL A CA 1
ATOM 669 C C . VAL A 1 84 ? 2.667 -6.119 -6.163 1.00 79.44 84 VAL A C 1
ATOM 671 O O . VAL A 1 84 ? 2.916 -4.978 -5.789 1.00 79.44 84 VAL A O 1
ATOM 674 N N . THR A 1 85 ? 2.934 -7.179 -5.399 1.00 82.56 85 THR A N 1
ATOM 675 C CA . THR A 1 85 ? 3.516 -7.092 -4.055 1.00 82.56 85 THR A CA 1
ATOM 676 C C . THR A 1 85 ? 4.122 -8.426 -3.608 1.00 82.56 85 THR A C 1
ATOM 678 O O . THR A 1 85 ? 3.702 -9.488 -4.066 1.00 82.56 85 THR A O 1
ATOM 681 N N . ASN A 1 86 ? 5.064 -8.358 -2.665 1.00 80.19 86 ASN A N 1
ATOM 682 C CA . ASN A 1 86 ? 5.596 -9.515 -1.938 1.00 80.19 86 ASN A CA 1
ATOM 683 C C . ASN A 1 86 ? 4.951 -9.672 -0.544 1.00 80.19 86 ASN A C 1
ATOM 685 O O . ASN A 1 86 ? 5.281 -10.604 0.190 1.00 80.19 86 ASN A O 1
ATOM 689 N N . ASP A 1 87 ? 4.051 -8.763 -0.152 1.00 85.44 87 ASP A N 1
ATOM 690 C CA . ASP A 1 87 ? 3.372 -8.810 1.140 1.00 85.44 87 ASP A CA 1
ATOM 691 C C . ASP A 1 87 ? 2.043 -9.588 1.035 1.00 85.44 87 ASP A C 1
ATOM 693 O O . ASP A 1 87 ? 1.126 -9.148 0.339 1.00 85.44 87 ASP A O 1
ATOM 697 N N . PRO A 1 88 ? 1.878 -10.720 1.746 1.00 87.69 88 PRO A N 1
ATOM 698 C CA . PRO A 1 88 ? 0.685 -11.561 1.631 1.00 87.69 88 PRO A CA 1
ATOM 699 C C . PRO A 1 88 ? -0.592 -10.911 2.186 1.00 87.69 88 PRO A C 1
ATOM 701 O O . PRO A 1 88 ? -1.684 -11.440 1.980 1.00 87.69 88 PRO A O 1
ATOM 704 N N . SER A 1 89 ? -0.482 -9.797 2.916 1.00 89.19 89 SER A N 1
ATOM 705 C CA . SER A 1 89 ? -1.638 -9.045 3.417 1.00 89.19 89 SER A CA 1
ATOM 706 C C . SER A 1 89 ? -2.252 -8.103 2.376 1.00 89.19 89 SER A C 1
ATOM 708 O O . SER A 1 89 ? -3.354 -7.590 2.588 1.00 89.19 89 SER A O 1
ATOM 710 N N . VAL A 1 90 ? -1.567 -7.886 1.250 1.00 91.94 90 VAL A N 1
ATOM 711 C CA . VAL A 1 90 ? -2.002 -6.986 0.182 1.00 91.94 90 VAL A CA 1
ATOM 712 C C . VAL A 1 90 ? -2.908 -7.711 -0.810 1.00 91.94 90 VAL A C 1
ATOM 714 O O . VAL A 1 90 ? -2.660 -8.840 -1.230 1.00 91.94 90 VAL A O 1
ATOM 717 N N . ILE A 1 91 ? -3.968 -7.024 -1.224 1.00 90.88 91 ILE A N 1
ATOM 718 C CA . ILE A 1 91 ? -4.899 -7.485 -2.247 1.00 90.88 91 ILE A CA 1
ATOM 719 C C . ILE A 1 91 ? -4.336 -7.105 -3.616 1.00 90.88 91 ILE A C 1
ATOM 721 O O . ILE A 1 91 ? -4.387 -5.942 -4.021 1.00 90.88 91 ILE A O 1
ATOM 725 N N . VAL A 1 92 ? -3.821 -8.101 -4.335 1.00 88.69 92 VAL A N 1
ATOM 726 C CA . VAL A 1 92 ? -3.313 -7.926 -5.700 1.00 88.69 92 VAL A CA 1
ATOM 727 C C . VAL A 1 92 ? -4.477 -7.627 -6.644 1.00 88.69 92 VAL A C 1
ATOM 729 O O . VAL A 1 92 ? -5.361 -8.468 -6.829 1.00 88.69 92 VAL A O 1
ATOM 732 N N . CYS A 1 93 ? -4.513 -6.428 -7.229 1.00 85.94 93 CYS A N 1
ATOM 733 C CA . CYS A 1 93 ? -5.557 -6.040 -8.174 1.00 85.94 93 CYS A CA 1
ATOM 734 C C . CYS A 1 93 ? -5.164 -4.866 -9.085 1.00 85.94 93 CYS A C 1
ATOM 736 O O . CYS A 1 93 ? -4.336 -4.020 -8.758 1.00 85.94 93 CYS A O 1
ATOM 738 N N . ASP A 1 94 ? -5.843 -4.775 -10.230 1.00 84.88 94 ASP A N 1
ATOM 739 C CA . ASP A 1 94 ? -5.842 -3.579 -11.070 1.00 84.88 94 ASP A CA 1
ATOM 740 C C . ASP A 1 94 ? -6.882 -2.586 -10.530 1.00 84.88 94 ASP A C 1
ATOM 742 O O . ASP A 1 94 ? -8.088 -2.746 -10.746 1.00 84.88 94 ASP A O 1
ATOM 746 N N . MET A 1 95 ? -6.415 -1.553 -9.822 1.00 84.69 95 MET A N 1
ATOM 747 C CA . MET A 1 95 ? -7.281 -0.554 -9.186 1.00 84.69 95 MET A CA 1
ATOM 748 C C . MET A 1 95 ? -8.180 0.210 -10.172 1.00 84.69 95 MET A C 1
ATOM 750 O O . MET A 1 95 ? -9.235 0.696 -9.773 1.00 84.69 95 MET A O 1
ATOM 754 N N . SER A 1 96 ? -7.820 0.276 -11.463 1.00 81.75 96 SER A N 1
ATOM 755 C CA . SER A 1 96 ? -8.656 0.919 -12.490 1.00 81.75 96 SER A CA 1
ATOM 756 C C . SER A 1 96 ? -9.923 0.122 -12.819 1.00 81.75 96 SER A C 1
ATOM 758 O O . SER A 1 96 ? -10.882 0.668 -13.361 1.00 81.75 96 SER A O 1
ATOM 760 N N . LYS A 1 97 ? -9.936 -1.171 -12.473 1.00 81.88 97 LYS A N 1
ATOM 761 C CA . LYS A 1 97 ? -11.057 -2.094 -12.686 1.00 81.88 97 LYS A CA 1
ATOM 762 C C . LYS A 1 97 ? -11.833 -2.388 -11.407 1.00 81.88 97 LYS A C 1
ATOM 764 O O . LYS A 1 97 ? -12.734 -3.226 -11.425 1.00 81.88 97 LYS A O 1
ATOM 769 N N . MET A 1 98 ? -11.482 -1.742 -10.295 1.00 71.75 98 MET A N 1
ATOM 770 C CA . MET A 1 98 ? -12.186 -1.972 -9.044 1.00 71.75 98 MET A CA 1
ATOM 771 C C . MET A 1 98 ? -13.611 -1.404 -9.143 1.00 71.75 98 MET A C 1
ATOM 773 O O . MET A 1 98 ? -13.777 -0.244 -9.532 1.00 71.75 98 MET A O 1
ATOM 777 N N . PRO A 1 99 ? -14.654 -2.177 -8.787 1.00 68.81 99 PRO A N 1
ATOM 778 C CA . PRO A 1 99 ? -15.989 -1.613 -8.673 1.00 68.81 99 PRO A CA 1
ATOM 779 C C . PRO A 1 99 ? -16.012 -0.520 -7.588 1.00 68.81 99 PRO A C 1
ATOM 781 O O . PRO A 1 99 ? -15.204 -0.565 -6.654 1.00 68.81 99 PRO A O 1
ATOM 784 N N . PRO A 1 100 ? -16.945 0.448 -7.664 1.00 63.84 100 PRO A N 1
ATOM 785 C CA . PRO A 1 100 ? -17.108 1.454 -6.622 1.00 63.84 100 PRO A CA 1
ATOM 786 C C . PRO A 1 100 ? -17.227 0.789 -5.248 1.00 63.84 100 PRO A C 1
ATOM 788 O O . PRO A 1 100 ? -17.992 -0.163 -5.089 1.00 63.84 100 PRO A O 1
ATOM 791 N N . PHE A 1 101 ? -16.496 1.299 -4.251 1.00 59.69 101 PHE A N 1
ATOM 792 C CA . PHE A 1 101 ? -16.581 0.831 -2.865 1.00 59.69 101 PHE A CA 1
ATOM 793 C C . PHE A 1 101 ? -17.979 1.141 -2.302 1.00 59.69 101 PHE A C 1
ATOM 795 O O . PHE A 1 101 ? -18.218 2.167 -1.663 1.00 59.69 101 PHE A O 1
ATOM 802 N N . THR A 1 102 ? -18.947 0.264 -2.553 1.00 50.31 102 THR A N 1
ATOM 803 C CA . THR A 1 102 ? -20.257 0.346 -1.918 1.00 50.31 102 THR A CA 1
ATOM 804 C C . THR A 1 102 ? -20.133 -0.194 -0.506 1.00 50.31 102 THR A C 1
ATOM 806 O O . THR A 1 102 ? -19.657 -1.306 -0.284 1.00 50.31 102 THR A O 1
ATOM 809 N N . ARG A 1 103 ? -20.551 0.611 0.471 1.00 48.72 103 ARG A N 1
ATOM 810 C CA . ARG A 1 103 ? -20.573 0.240 1.885 1.00 48.72 103 ARG A CA 1
ATOM 811 C C . ARG A 1 103 ? -21.583 -0.898 2.081 1.00 48.72 103 ARG A C 1
ATOM 813 O O . ARG A 1 103 ? -22.743 -0.609 2.343 1.00 48.72 103 ARG A O 1
ATOM 820 N N . ARG A 1 104 ? -21.152 -2.150 1.905 1.00 43.34 104 ARG A N 1
ATOM 821 C CA . ARG A 1 104 ? -21.696 -3.384 2.499 1.00 43.34 104 ARG A CA 1
ATOM 822 C C . ARG A 1 104 ? -20.858 -4.580 2.045 1.00 43.34 104 ARG A C 1
ATOM 824 O O . ARG A 1 104 ? -20.777 -4.889 0.867 1.00 43.34 104 ARG A O 1
ATOM 831 N N . ASP A 1 105 ? -20.240 -5.195 3.043 1.00 41.72 105 ASP A N 1
ATOM 832 C CA . ASP A 1 105 ? -20.109 -6.637 3.206 1.00 41.72 105 ASP A CA 1
ATOM 833 C C . ASP A 1 105 ? -19.463 -7.394 2.040 1.00 41.72 105 ASP A C 1
ATOM 835 O O . ASP A 1 105 ? -20.117 -7.807 1.091 1.00 41.72 105 ASP A O 1
ATOM 839 N N . LYS A 1 106 ? -18.176 -7.703 2.240 1.00 43.31 106 LYS A N 1
ATOM 840 C CA . LY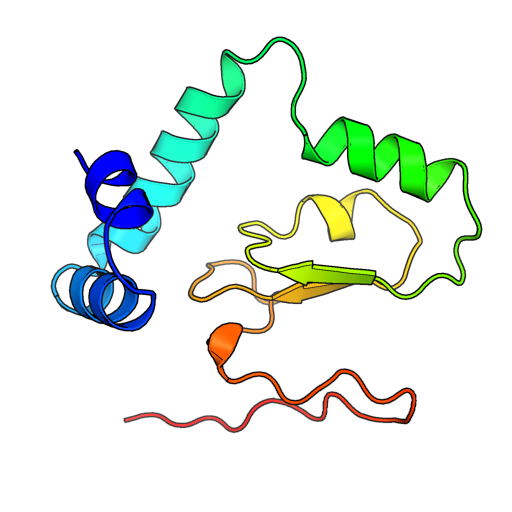S A 1 106 ? -17.332 -8.621 1.461 1.00 43.31 106 LYS A CA 1
ATOM 841 C C . LYS A 1 106 ? -16.593 -7.978 0.279 1.00 43.31 106 LYS A C 1
ATOM 843 O O . LYS A 1 106 ? -16.971 -8.119 -0.875 1.00 43.31 106 LYS A O 1
ATOM 848 N N . LEU A 1 107 ? -15.373 -7.506 0.563 1.00 48.28 107 LEU A N 1
ATOM 849 C CA . LEU A 1 107 ? -14.245 -7.988 -0.242 1.00 48.28 107 LEU A CA 1
ATOM 850 C C . LEU A 1 107 ? -14.122 -9.496 0.032 1.00 48.28 107 LEU A C 1
ATOM 852 O O . LEU A 1 107 ? -13.340 -9.930 0.875 1.00 48.28 107 LEU A O 1
ATOM 856 N N . SER A 1 108 ? -14.994 -10.304 -0.574 1.00 39.31 108 SER A N 1
ATOM 857 C CA . SER A 1 108 ? -14.765 -11.740 -0.655 1.00 39.31 108 SER A CA 1
ATOM 858 C C . SER A 1 108 ? -13.637 -11.926 -1.650 1.00 39.31 108 SER A C 1
ATOM 860 O O . SER A 1 108 ? -13.805 -11.568 -2.812 1.00 39.31 108 SER A O 1
ATOM 862 N N . GLN A 1 109 ? -12.507 -12.407 -1.131 1.00 40.94 109 GLN A N 1
ATOM 863 C CA . GLN A 1 109 ? -11.434 -13.127 -1.816 1.00 40.94 109 GLN A CA 1
ATOM 864 C C . GLN A 1 109 ? -11.510 -13.032 -3.342 1.00 40.94 109 GLN A C 1
ATOM 866 O O . GLN A 1 109 ? -12.312 -13.715 -3.979 1.00 40.94 109 GLN A O 1
ATOM 871 N N . GLY A 1 110 ? -10.665 -12.160 -3.898 1.00 36.53 110 GLY A N 1
ATOM 872 C CA . GLY A 1 110 ? -10.420 -12.105 -5.329 1.00 36.53 110 GLY A CA 1
ATOM 873 C C . GLY A 1 110 ? -10.114 -13.507 -5.836 1.00 36.53 110 GLY A C 1
ATOM 874 O O . GLY A 1 110 ? -9.234 -14.194 -5.320 1.00 36.53 110 GLY A O 1
ATOM 875 N N . SER A 1 111 ? -10.912 -13.922 -6.810 1.00 35.78 111 SER A N 1
ATOM 876 C CA . SER A 1 111 ? -10.739 -15.121 -7.609 1.00 35.78 111 SER A CA 1
ATOM 877 C C . SER A 1 111 ? -9.287 -15.267 -8.048 1.00 35.78 111 SER A C 1
ATOM 879 O O . SER A 1 111 ? -8.760 -14.411 -8.761 1.00 35.78 111 SER A O 1
ATOM 881 N N . THR A 1 112 ? -8.676 -16.382 -7.667 1.00 36.12 112 THR A N 1
ATOM 882 C CA . THR A 1 112 ? -7.554 -16.972 -8.386 1.00 36.12 112 THR A CA 1
ATOM 883 C C . THR A 1 112 ? -7.932 -17.078 -9.859 1.00 36.12 112 THR A C 1
ATOM 885 O O . THR A 1 112 ? -8.761 -17.89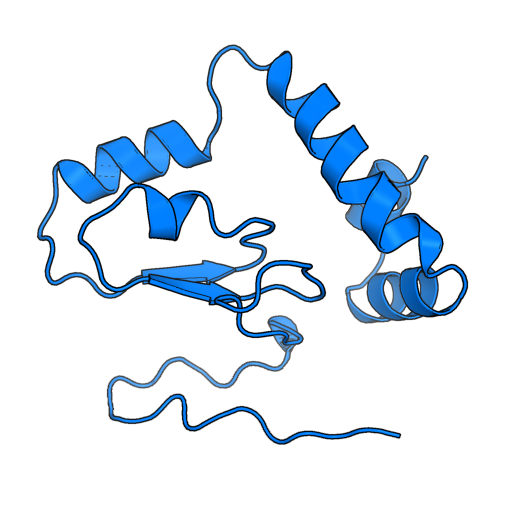8 -10.246 1.00 36.12 112 THR A O 1
ATOM 888 N N . GLN A 1 113 ? -7.326 -16.237 -10.688 1.00 32.53 113 GLN A N 1
ATOM 889 C CA . GLN A 1 113 ? -7.175 -16.527 -12.105 1.00 32.53 113 GLN A CA 1
ATOM 890 C C . GLN A 1 113 ? -5.684 -16.531 -12.428 1.00 32.53 113 GLN A C 1
ATOM 892 O O . GLN A 1 113 ? -5.044 -15.502 -12.622 1.00 32.53 113 GLN A O 1
ATOM 897 N N . SER A 1 114 ? -5.152 -17.746 -12.432 1.00 27.72 114 SER A N 1
ATOM 898 C CA . SER A 1 114 ? -4.072 -18.184 -13.313 1.00 27.72 114 SER A CA 1
ATOM 899 C C . SER A 1 114 ? -4.590 -19.428 -14.048 1.00 27.72 114 SER A C 1
ATOM 901 O O . SER A 1 114 ? -5.455 -20.114 -13.486 1.00 27.72 114 SER A O 1
ATOM 903 N N . PRO A 1 115 ? -4.082 -19.775 -15.239 1.00 39.03 115 PRO A N 1
ATOM 904 C CA . PRO A 1 115 ? -3.007 -19.142 -16.008 1.00 39.03 115 PRO A CA 1
ATOM 905 C C . PRO A 1 115 ? -3.496 -18.240 -17.153 1.00 39.03 115 PRO A C 1
ATOM 907 O O . PRO A 1 115 ? -4.606 -18.473 -17.681 1.00 39.03 115 PRO A O 1
#

Organism: Quercus rubra (NCBI:txid3512)

Secondary structure (DSSP, 8-state):
-HHHHHTTS-HHHHHHHHHH-TTHHHHHHHHHHHHHTTSSS-HHHHHHHHHHTS-TT-EEEEET-TTTHHHHH-SSEEEEEESS-S-TTSEE--GGGPPP--SSS----------